Protein AF-A0A382X2V3-F1 (afdb_monomer_lite)

Foldseek 3Di:
DAAEEQAQDADAEEDDLCVVVDPDDLVDLRRYAQANYAYEDDHHPSCNVNDHHHNPVVPDPPPPPCLVAPCDWDWDDWPPFQDEQKIKIKIGFNAWWQKWKFKADPVRDTFDTQDGGIDGTHIDMTMDRQHGNVRHHDDWAKMKMWMDTPPDIDIDIGTYDD

Radius of gyration: 27.99 Å; chains: 1; bounding box: 68×28×63 Å

pLDDT: mean 90.77, std 10.55, range [48.94, 98.75]

Structure (mmCIF, N/CA/C/O backbone):
data_AF-A0A382X2V3-F1
#
_entry.id   AF-A0A382X2V3-F1
#
loop_
_atom_site.group_PDB
_atom_site.id
_atom_site.type_symbol
_atom_site.label_atom_id
_atom_site.label_alt_id
_atom_site.label_comp_id
_atom_site.label_asym_id
_atom_site.label_entity_id
_atom_site.label_seq_id
_atom_site.pdbx_PDB_ins_code
_atom_site.Cartn_x
_atom_site.Cartn_y
_atom_site.Cartn_z
_atom_site.occupancy
_atom_site.B_iso_or_equiv
_atom_site.auth_seq_id
_atom_site.auth_comp_id
_atom_site.auth_asym_id
_atom_site.auth_atom_id
_atom_site.pdbx_PDB_model_num
ATOM 1 N N . LEU A 1 1 ? 46.766 -5.417 -36.411 1.00 54.09 1 LEU A N 1
ATOM 2 C CA . LEU A 1 1 ? 46.314 -4.228 -35.660 1.00 54.09 1 LEU A CA 1
ATOM 3 C C . LEU A 1 1 ? 45.106 -3.688 -36.399 1.00 54.09 1 LEU A C 1
ATOM 5 O O . LEU A 1 1 ? 45.276 -3.134 -37.478 1.00 54.09 1 LEU A O 1
ATOM 9 N N . VAL A 1 2 ? 43.910 -3.988 -35.895 1.00 67.38 2 VAL A N 1
ATOM 10 C CA . VAL A 1 2 ? 42.651 -3.461 -36.432 1.00 67.38 2 VAL A CA 1
ATOM 11 C C . VAL A 1 2 ? 42.264 -2.314 -35.512 1.00 67.38 2 VAL A C 1
ATOM 13 O O . VAL A 1 2 ? 42.097 -2.530 -34.317 1.00 67.38 2 VAL A O 1
ATOM 16 N N . TRP A 1 3 ? 42.211 -1.108 -36.061 1.00 74.75 3 TRP A N 1
ATOM 17 C CA . TRP A 1 3 ? 41.761 0.092 -35.368 1.00 74.75 3 TRP A CA 1
ATOM 18 C C . TRP A 1 3 ? 40.522 0.604 -36.098 1.00 74.75 3 TRP A C 1
ATOM 20 O O . TRP A 1 3 ? 40.488 0.613 -37.331 1.00 74.75 3 TRP A O 1
ATOM 30 N N . LEU A 1 4 ? 39.496 0.985 -35.344 1.00 79.81 4 LEU A N 1
ATOM 31 C CA . LEU A 1 4 ? 38.233 1.490 -35.863 1.00 79.81 4 LEU A CA 1
ATOM 32 C C . LEU A 1 4 ? 38.040 2.919 -35.3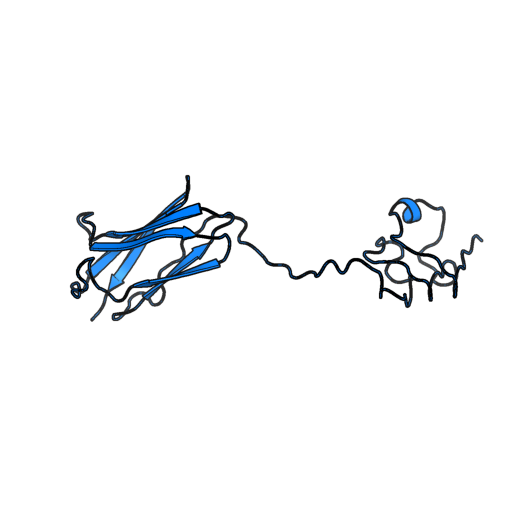59 1.00 79.81 4 LEU A C 1
ATOM 34 O O . LEU A 1 4 ? 37.904 3.140 -34.159 1.00 79.81 4 LEU A O 1
ATOM 38 N N . ASN A 1 5 ? 38.053 3.892 -36.266 1.00 85.94 5 ASN A N 1
ATOM 39 C CA . ASN A 1 5 ? 37.887 5.298 -35.919 1.00 85.94 5 ASN A CA 1
ATOM 40 C C . ASN A 1 5 ? 36.807 5.926 -36.806 1.00 85.94 5 ASN A C 1
ATOM 42 O O . ASN A 1 5 ? 36.987 6.038 -38.018 1.00 85.94 5 ASN A O 1
ATOM 46 N N . PHE A 1 6 ? 35.699 6.320 -36.183 1.00 88.00 6 PHE A N 1
ATOM 47 C CA . PHE A 1 6 ? 34.561 6.988 -36.812 1.00 88.00 6 PHE A CA 1
ATOM 48 C C . PHE A 1 6 ? 34.197 8.293 -36.099 1.00 88.00 6 PHE A C 1
ATOM 50 O O . PHE A 1 6 ? 33.026 8.660 -36.025 1.00 88.00 6 PHE A O 1
ATOM 57 N N . VAL A 1 7 ? 35.185 9.026 -35.591 1.00 90.88 7 VAL A N 1
ATOM 58 C CA . VAL A 1 7 ? 34.942 10.286 -34.873 1.00 90.88 7 VAL A CA 1
ATOM 59 C C . VAL A 1 7 ? 34.416 11.385 -35.806 1.00 90.88 7 VAL A C 1
ATOM 61 O O . VAL A 1 7 ? 34.823 11.443 -36.967 1.00 90.88 7 VAL A O 1
ATOM 64 N N . HIS A 1 8 ? 33.533 12.259 -35.307 1.00 90.50 8 HIS A N 1
ATOM 65 C CA . HIS A 1 8 ? 32.940 13.392 -36.045 1.00 90.50 8 HIS A CA 1
ATOM 66 C C . HIS A 1 8 ? 32.154 12.984 -37.302 1.00 90.50 8 HIS A C 1
ATOM 68 O O . HIS A 1 8 ? 32.296 13.585 -38.373 1.00 90.50 8 HIS A O 1
ATOM 74 N N . ASN A 1 9 ? 31.335 11.943 -37.193 1.00 91.31 9 ASN A N 1
ATOM 75 C CA . ASN A 1 9 ? 30.480 11.500 -38.289 1.00 91.31 9 ASN A CA 1
ATOM 76 C C . ASN A 1 9 ? 28.998 11.765 -37.978 1.00 91.31 9 ASN A C 1
ATOM 78 O O . ASN A 1 9 ? 28.632 12.412 -37.000 1.00 91.31 9 ASN A O 1
ATOM 82 N N . GLN A 1 10 ? 28.131 11.308 -38.880 1.00 90.44 10 GLN A N 1
ATOM 83 C CA . GLN A 1 10 ? 26.674 11.414 -38.767 1.00 90.44 10 GLN A CA 1
ATOM 84 C C . GLN A 1 10 ? 26.046 10.036 -38.508 1.00 90.44 10 GLN A C 1
ATOM 86 O O . GLN A 1 10 ? 24.972 9.732 -39.025 1.00 90.44 10 GLN A O 1
ATOM 91 N N . LEU A 1 11 ? 26.745 9.155 -37.781 1.00 92.69 11 LEU A N 1
ATOM 92 C CA . LEU A 1 11 ? 26.183 7.857 -37.408 1.00 92.69 11 LEU A CA 1
ATOM 93 C C . LEU A 1 11 ? 25.030 8.080 -36.429 1.00 92.69 11 LEU A C 1
ATOM 95 O O . LEU A 1 11 ? 25.168 8.847 -35.480 1.00 92.69 11 LEU A O 1
ATOM 99 N N . THR A 1 12 ? 23.902 7.417 -36.672 1.00 91.88 12 THR A N 1
ATOM 100 C CA . THR A 1 12 ? 22.666 7.592 -35.897 1.00 91.88 12 THR A CA 1
ATOM 101 C C . THR A 1 12 ? 22.103 6.248 -35.447 1.00 91.88 12 THR A C 1
ATOM 103 O O . THR A 1 12 ? 22.409 5.213 -36.046 1.00 91.88 12 THR A O 1
ATOM 106 N N . GLY A 1 13 ? 21.248 6.270 -34.424 1.00 89.00 13 GLY A N 1
ATOM 107 C CA . GLY A 1 13 ? 20.540 5.085 -33.935 1.00 89.00 13 GLY A CA 1
ATOM 108 C C . GLY A 1 13 ? 21.304 4.320 -32.855 1.00 89.00 13 GLY A C 1
ATOM 109 O O . GLY A 1 13 ? 22.224 4.845 -32.236 1.00 89.00 13 GLY A O 1
ATOM 110 N N . GLU A 1 14 ? 20.885 3.086 -32.591 1.00 91.50 14 GLU A N 1
ATOM 111 C CA . GLU A 1 14 ? 21.452 2.241 -31.534 1.00 91.50 14 GLU A CA 1
ATOM 112 C C . GLU A 1 14 ? 22.630 1.404 -32.048 1.00 91.50 14 GLU A C 1
ATOM 114 O O . GLU A 1 14 ? 22.648 0.962 -33.201 1.00 91.50 14 GLU A O 1
ATOM 119 N N . ILE A 1 15 ? 23.604 1.137 -31.174 1.00 90.94 15 ILE A N 1
ATOM 120 C CA . ILE A 1 15 ? 24.720 0.241 -31.492 1.00 90.94 15 ILE A CA 1
ATOM 121 C C . ILE A 1 15 ? 24.313 -1.200 -31.146 1.00 90.94 15 ILE A C 1
ATOM 123 O O . ILE A 1 15 ? 24.057 -1.494 -29.977 1.00 90.94 15 ILE A O 1
ATOM 127 N N . PRO A 1 16 ? 24.287 -2.135 -32.112 1.00 89.81 16 PRO A N 1
ATOM 128 C CA . PRO A 1 16 ? 23.892 -3.510 -31.838 1.00 89.81 16 PRO A CA 1
ATOM 129 C C . PRO A 1 16 ? 24.944 -4.239 -30.993 1.00 89.81 16 PRO A C 1
ATOM 131 O O . PRO A 1 16 ? 26.148 -4.108 -31.221 1.00 89.81 16 PRO A O 1
ATOM 134 N N . SER A 1 17 ? 24.497 -5.112 -30.086 1.00 87.62 17 SER A N 1
ATOM 135 C CA . SER A 1 17 ? 25.372 -5.928 -29.223 1.00 87.62 17 SER A CA 1
ATOM 136 C C . SER A 1 17 ? 26.324 -6.848 -29.994 1.00 87.62 17 SER A C 1
ATOM 138 O O . SER A 1 17 ? 27.379 -7.219 -29.484 1.00 87.62 17 SER A O 1
ATOM 140 N N . SER A 1 18 ? 26.007 -7.168 -31.254 1.00 88.81 18 SER A N 1
ATOM 141 C CA . SER A 1 18 ? 26.888 -7.924 -32.148 1.00 88.81 18 SER A CA 1
ATOM 142 C C . SER A 1 18 ? 28.235 -7.244 -32.401 1.00 88.81 18 SER A C 1
ATOM 144 O O . SER A 1 18 ? 29.161 -7.920 -32.843 1.00 88.81 18 SER A O 1
ATOM 146 N N . ILE A 1 19 ? 28.374 -5.944 -32.114 1.00 87.81 19 ILE A N 1
ATOM 147 C CA . ILE A 1 19 ? 29.661 -5.243 -32.185 1.00 87.81 19 ILE A CA 1
ATOM 148 C C . ILE A 1 19 ? 30.712 -5.889 -31.267 1.00 87.81 19 ILE A C 1
ATOM 150 O O . ILE A 1 19 ? 31.876 -5.987 -31.643 1.00 87.81 19 ILE A O 1
ATOM 154 N N . CYS A 1 20 ? 30.293 -6.443 -30.123 1.00 85.75 20 CYS A N 1
ATOM 155 C CA . CYS A 1 20 ? 31.187 -7.121 -29.185 1.00 85.75 20 CYS A CA 1
ATOM 156 C C . CYS A 1 20 ? 31.744 -8.450 -29.726 1.00 85.75 20 CYS A C 1
ATOM 158 O O . CYS A 1 20 ? 32.693 -8.983 -29.161 1.00 85.75 20 CYS A O 1
ATOM 160 N N . ASN A 1 21 ? 31.188 -8.981 -30.823 1.00 88.38 21 ASN A N 1
ATOM 161 C CA . ASN A 1 21 ? 31.672 -10.210 -31.460 1.00 88.38 21 ASN A CA 1
ATOM 162 C C . ASN A 1 21 ? 32.814 -9.960 -32.460 1.00 88.38 21 ASN A C 1
ATOM 164 O O . ASN A 1 21 ? 33.273 -10.905 -33.099 1.00 88.38 21 ASN A O 1
ATOM 168 N N . MET A 1 22 ? 33.238 -8.709 -32.662 1.00 83.81 22 MET A N 1
ATOM 169 C CA . MET A 1 22 ? 34.370 -8.410 -33.539 1.00 83.81 22 MET A CA 1
ATOM 170 C C . MET A 1 22 ? 35.693 -8.752 -32.844 1.00 83.81 22 MET A C 1
ATOM 172 O O . MET A 1 22 ? 35.867 -8.459 -31.661 1.00 83.81 22 MET A O 1
ATOM 176 N N . ASP A 1 23 ? 36.639 -9.319 -33.602 1.00 79.31 23 ASP A N 1
ATOM 177 C CA . ASP A 1 23 ? 37.999 -9.658 -33.153 1.00 79.31 23 ASP A CA 1
ATOM 178 C C . ASP A 1 23 ? 38.844 -8.388 -32.918 1.00 79.31 23 ASP A C 1
ATOM 180 O O . ASP A 1 23 ? 39.769 -8.062 -33.669 1.00 79.31 23 ASP A O 1
ATOM 184 N N . MET A 1 24 ? 38.501 -7.634 -31.875 1.00 76.06 24 MET A N 1
ATOM 185 C CA . MET A 1 24 ? 39.155 -6.394 -31.468 1.00 76.06 24 MET A CA 1
ATOM 186 C C . MET A 1 24 ? 39.644 -6.485 -30.023 1.00 76.06 24 MET A C 1
ATOM 188 O O . MET A 1 24 ? 39.037 -7.129 -29.169 1.00 76.06 24 MET A O 1
ATOM 192 N N . ASN A 1 25 ? 40.757 -5.808 -29.738 1.00 78.56 25 ASN A N 1
ATOM 193 C CA . ASN A 1 25 ? 41.219 -5.624 -28.369 1.00 78.56 25 ASN A CA 1
ATOM 194 C C . ASN A 1 25 ? 40.524 -4.401 -27.758 1.00 78.56 25 ASN A C 1
ATOM 196 O O . ASN A 1 25 ? 41.048 -3.290 -27.836 1.00 78.56 25 ASN A O 1
ATOM 200 N N . TRP A 1 26 ? 39.356 -4.632 -27.164 1.00 77.06 26 TRP A N 1
ATOM 201 C CA . TRP A 1 26 ? 38.542 -3.610 -26.500 1.00 77.06 26 TRP A CA 1
ATOM 202 C C . TRP A 1 26 ? 39.202 -3.010 -25.254 1.00 77.06 26 TRP A C 1
ATOM 204 O O . TRP A 1 26 ? 38.807 -1.945 -24.813 1.00 77.06 26 TRP A O 1
ATOM 214 N N . SER A 1 27 ? 40.241 -3.648 -24.708 1.00 71.25 27 SER A N 1
ATOM 215 C CA . SER A 1 27 ? 40.977 -3.139 -23.544 1.00 71.25 27 SER A CA 1
ATOM 216 C C . SER A 1 27 ? 41.994 -2.040 -23.877 1.00 71.25 27 SER A C 1
ATOM 218 O O . SER A 1 27 ? 42.624 -1.502 -22.969 1.00 71.25 27 SER A O 1
ATOM 220 N N . ASP A 1 28 ? 42.208 -1.731 -25.159 1.00 79.06 28 ASP A N 1
ATOM 221 C CA . ASP A 1 28 ? 43.084 -0.643 -25.595 1.00 79.06 28 ASP A CA 1
ATOM 222 C C . ASP A 1 28 ? 42.242 0.489 -26.209 1.00 79.06 28 ASP A C 1
ATOM 224 O O . ASP A 1 28 ? 41.704 0.322 -27.311 1.00 79.06 28 ASP A O 1
ATOM 228 N N . PRO A 1 29 ? 42.158 1.655 -25.540 1.00 69.94 29 PRO A N 1
ATOM 229 C CA . PRO A 1 29 ? 41.305 2.764 -25.963 1.00 69.94 29 PRO A CA 1
ATOM 230 C C . PRO A 1 29 ? 41.733 3.383 -27.303 1.00 69.94 29 PRO A C 1
ATOM 232 O O . PRO A 1 29 ? 40.979 4.150 -27.890 1.00 69.94 29 PRO A O 1
ATOM 235 N N . ASN A 1 30 ? 42.923 3.060 -27.825 1.00 79.62 30 ASN A N 1
ATOM 236 C CA . ASN A 1 30 ? 43.367 3.556 -29.131 1.00 79.62 30 ASN A CA 1
ATOM 237 C C . ASN A 1 30 ? 42.812 2.743 -30.311 1.00 79.62 30 ASN A C 1
ATOM 239 O O . ASN A 1 30 ? 42.926 3.179 -31.457 1.00 79.62 30 ASN A O 1
ATOM 243 N N . ASN A 1 31 ? 42.238 1.561 -30.062 1.00 82.69 31 ASN A N 1
ATOM 244 C CA . ASN A 1 31 ? 41.758 0.679 -31.129 1.00 82.69 31 ASN A CA 1
ATOM 245 C C . ASN A 1 31 ? 40.310 0.952 -31.540 1.00 82.69 31 ASN A C 1
ATOM 247 O O . ASN A 1 31 ? 39.886 0.457 -32.585 1.00 82.69 31 ASN A O 1
ATOM 251 N N . PHE A 1 32 ? 39.557 1.728 -30.760 1.00 84.81 32 PHE A N 1
ATOM 252 C CA . PHE A 1 32 ? 38.162 2.032 -31.044 1.00 84.81 32 PHE A CA 1
ATOM 253 C C . PHE A 1 32 ? 37.817 3.453 -30.614 1.00 84.81 32 PHE A C 1
ATOM 255 O O . PHE A 1 32 ? 37.980 3.806 -29.451 1.00 84.81 32 PHE A O 1
ATOM 262 N N . ASN A 1 33 ? 37.320 4.258 -31.548 1.00 87.38 33 ASN A N 1
ATOM 263 C CA . ASN A 1 33 ? 36.765 5.562 -31.231 1.00 87.38 33 ASN A CA 1
ATOM 264 C C . ASN A 1 33 ? 35.594 5.891 -32.162 1.00 87.38 33 ASN A C 1
ATOM 266 O O . ASN A 1 33 ? 35.739 5.897 -33.386 1.00 87.38 33 ASN A O 1
ATOM 270 N N . ILE A 1 34 ? 34.436 6.164 -31.572 1.00 91.25 34 ILE A N 1
ATOM 271 C CA . ILE A 1 34 ? 33.192 6.511 -32.269 1.00 91.25 34 ILE A CA 1
ATOM 272 C C . ILE A 1 34 ? 32.565 7.794 -31.709 1.00 91.25 34 ILE A C 1
ATOM 274 O O . ILE A 1 34 ? 31.384 8.055 -31.953 1.00 91.25 34 ILE A O 1
ATOM 278 N N . SER A 1 35 ? 33.333 8.585 -30.954 1.00 92.25 35 SER A N 1
ATOM 279 C CA . SER A 1 35 ? 32.848 9.815 -30.330 1.00 92.25 35 SER A CA 1
ATOM 280 C C . SER A 1 35 ? 32.349 10.825 -31.363 1.00 92.25 35 SER A C 1
ATOM 282 O O . SER A 1 35 ? 32.701 10.779 -32.541 1.00 92.25 35 SER A O 1
ATOM 284 N N . GLU A 1 36 ? 31.528 11.765 -30.920 1.00 93.38 36 GLU A N 1
ATOM 285 C CA . GLU A 1 36 ? 31.009 12.868 -31.727 1.00 93.38 36 GLU A CA 1
ATOM 286 C C . GLU A 1 36 ? 30.163 12.405 -32.923 1.00 93.38 36 GLU A C 1
ATOM 288 O O . GLU A 1 36 ? 30.332 12.860 -34.055 1.00 93.38 36 GLU A O 1
ATOM 293 N N . ASN A 1 37 ? 29.248 11.476 -32.650 1.00 93.94 37 ASN A N 1
ATOM 294 C CA . ASN A 1 37 ? 28.176 11.046 -33.546 1.00 93.94 37 ASN A CA 1
ATOM 295 C C . ASN A 1 37 ? 26.804 11.313 -32.891 1.00 93.94 37 ASN A C 1
ATOM 297 O O . ASN A 1 37 ? 26.706 12.088 -31.942 1.00 93.94 37 ASN A O 1
ATOM 301 N N . GLN A 1 38 ? 25.733 10.708 -33.411 1.00 94.00 38 GLN A N 1
ATOM 302 C CA . GLN A 1 38 ? 24.352 10.802 -32.913 1.00 94.00 38 GLN A CA 1
ATOM 303 C C . GLN A 1 38 ? 23.830 9.417 -32.489 1.00 94.00 38 GLN A C 1
ATOM 305 O O . GLN A 1 38 ? 22.694 9.031 -32.788 1.00 94.00 38 GLN A O 1
ATOM 310 N N . LEU A 1 39 ? 24.702 8.620 -31.867 1.00 92.88 39 LEU A N 1
ATOM 311 C CA . LEU A 1 39 ? 24.381 7.265 -31.429 1.00 92.88 39 LEU A CA 1
ATOM 312 C C . LEU A 1 39 ? 23.646 7.304 -30.088 1.00 92.88 39 LEU A C 1
ATOM 314 O O . LEU A 1 39 ? 23.975 8.094 -29.207 1.00 92.88 39 LEU A O 1
ATOM 318 N N . CYS A 1 40 ? 22.641 6.447 -29.944 1.00 91.69 40 CYS A N 1
ATOM 319 C CA . CYS A 1 40 ? 21.743 6.441 -28.800 1.00 91.69 40 CYS A CA 1
ATOM 320 C C . CYS A 1 40 ? 22.108 5.357 -27.779 1.00 91.69 40 CYS A C 1
ATOM 322 O O . CYS A 1 40 ? 22.403 4.229 -28.184 1.00 91.69 40 CYS A O 1
ATOM 324 N N . PRO A 1 41 ? 22.052 5.666 -26.468 1.00 87.94 41 PRO A N 1
ATOM 325 C CA . PRO A 1 41 ? 22.162 4.662 -25.416 1.00 87.94 41 PRO A CA 1
ATOM 326 C C . PRO A 1 41 ? 20.903 3.767 -25.356 1.00 87.94 41 PRO A C 1
ATOM 328 O O . PRO A 1 41 ? 19.839 4.191 -25.818 1.00 87.94 41 PRO A O 1
ATOM 331 N N . PRO A 1 42 ? 20.981 2.573 -24.729 1.00 89.69 42 PRO A N 1
ATOM 332 C CA . PRO A 1 42 ? 22.147 2.01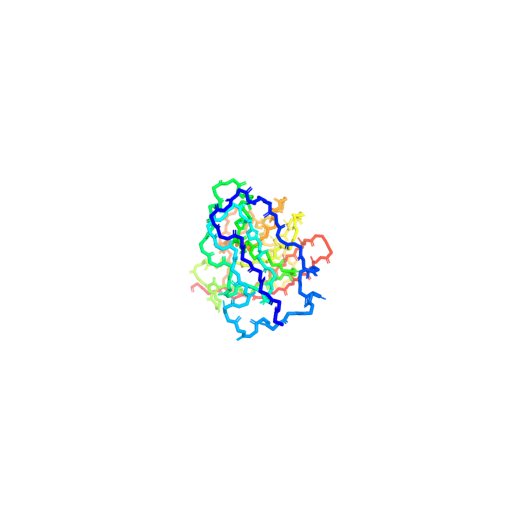9 -24.033 1.00 89.69 42 PRO A CA 1
ATOM 333 C C . PRO A 1 42 ? 23.218 1.487 -24.995 1.00 89.69 42 PRO A C 1
ATOM 335 O O . PRO A 1 42 ? 22.908 0.882 -26.020 1.00 89.69 42 PRO A O 1
ATOM 338 N N . TYR A 1 43 ? 24.491 1.694 -24.650 1.00 89.88 43 TYR A N 1
ATOM 339 C CA . TYR A 1 43 ? 25.611 1.142 -25.414 1.00 89.88 43 TYR A CA 1
ATOM 340 C C . TYR A 1 43 ? 25.958 -0.271 -24.917 1.00 89.88 43 TYR A C 1
ATOM 342 O O . TYR A 1 43 ? 25.800 -0.553 -23.730 1.00 89.88 43 TYR A O 1
ATOM 350 N N . PRO A 1 44 ? 26.444 -1.173 -25.786 1.00 89.81 44 PRO A N 1
ATOM 351 C CA . PRO A 1 44 ? 26.945 -2.475 -25.355 1.00 89.81 44 PRO A CA 1
ATOM 352 C C . PRO A 1 44 ? 28.092 -2.346 -24.338 1.00 89.81 44 PRO A C 1
ATOM 354 O O . PRO A 1 44 ? 29.020 -1.571 -24.563 1.00 89.81 44 PRO A O 1
ATOM 357 N N . GLU A 1 45 ? 28.077 -3.167 -23.281 1.00 89.12 45 GLU A N 1
ATOM 358 C CA . GLU A 1 45 ? 29.052 -3.121 -22.169 1.00 89.12 45 GLU A CA 1
ATOM 359 C C . GLU A 1 45 ? 30.518 -3.126 -22.638 1.00 89.12 45 GLU A C 1
ATOM 361 O O . GLU A 1 45 ? 31.368 -2.465 -22.054 1.00 89.12 45 GLU A O 1
ATOM 366 N N . CYS A 1 46 ? 30.826 -3.837 -23.730 1.00 86.25 46 CYS A N 1
ATOM 367 C CA . CYS A 1 46 ? 32.190 -3.947 -24.253 1.00 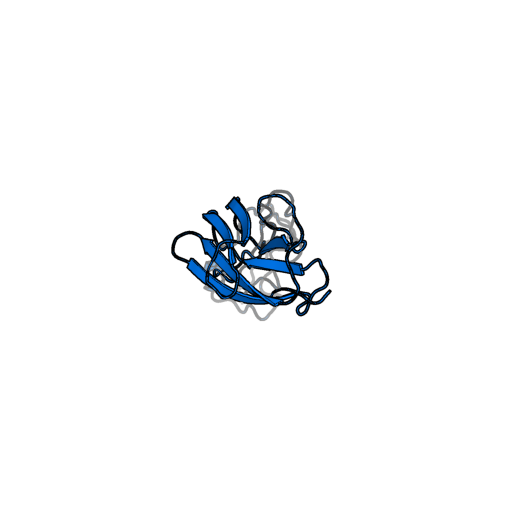86.25 46 CYS A CA 1
ATOM 368 C C . CYS A 1 46 ? 32.775 -2.622 -24.776 1.00 86.25 46 CYS 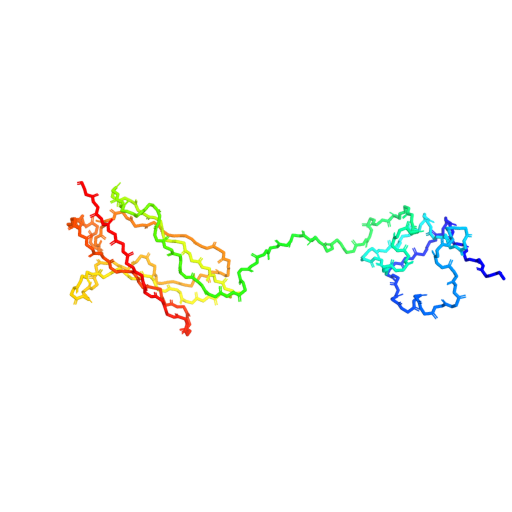A C 1
ATOM 370 O O . CYS A 1 46 ? 33.991 -2.520 -24.932 1.00 86.25 46 CYS A O 1
ATOM 372 N N . ILE A 1 47 ? 31.927 -1.633 -25.080 1.00 87.69 47 ILE A N 1
ATOM 373 C CA . ILE A 1 47 ? 32.339 -0.330 -25.614 1.00 87.69 47 ILE A CA 1
ATOM 374 C C . ILE A 1 47 ? 31.808 0.854 -24.814 1.00 87.69 47 ILE A C 1
ATOM 376 O O . ILE A 1 47 ? 32.180 1.978 -25.133 1.00 87.69 47 ILE A O 1
ATOM 380 N N . GLU A 1 48 ? 30.946 0.632 -23.819 1.00 87.38 48 GLU A N 1
ATOM 381 C CA . GLU A 1 48 ? 30.267 1.687 -23.059 1.00 87.38 48 GLU A CA 1
ATOM 382 C C . GLU A 1 48 ? 31.252 2.736 -22.517 1.00 87.38 48 GLU A C 1
ATOM 384 O O . GLU A 1 48 ? 31.021 3.935 -22.663 1.00 87.38 48 GLU A O 1
ATOM 389 N N . GLU A 1 49 ? 32.404 2.292 -22.007 1.00 84.50 49 GLU A N 1
ATOM 390 C CA . GLU A 1 49 ? 33.466 3.164 -21.486 1.00 84.50 49 GLU A CA 1
ATOM 391 C C . GLU A 1 49 ? 34.232 3.950 -22.574 1.00 84.50 49 GLU A C 1
ATOM 393 O O . GLU A 1 49 ? 34.944 4.904 -22.261 1.00 84.50 49 GLU A O 1
ATOM 398 N N . TYR A 1 50 ? 34.091 3.576 -23.850 1.00 84.50 50 TYR A N 1
ATOM 399 C CA . TYR A 1 50 ? 34.876 4.094 -24.981 1.00 84.50 50 TYR A CA 1
ATOM 400 C C . TYR A 1 50 ? 34.038 4.787 -26.066 1.00 84.50 50 TYR A C 1
ATOM 402 O O . TYR A 1 50 ? 34.592 5.245 -27.066 1.00 84.50 50 TYR A O 1
ATOM 410 N N . VAL A 1 51 ? 32.712 4.882 -25.906 1.00 87.94 51 VAL A N 1
AT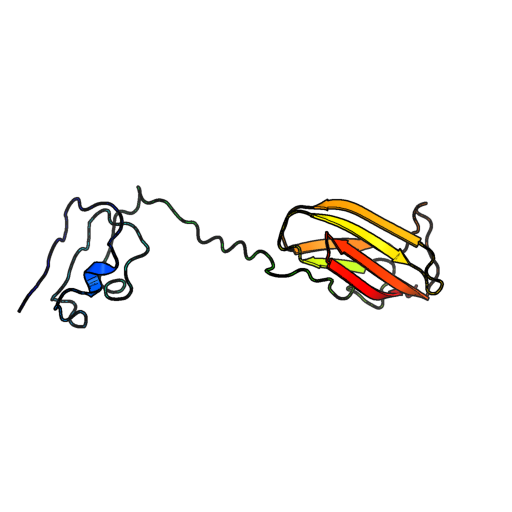OM 411 C CA . VAL A 1 51 ? 31.833 5.537 -26.896 1.00 87.94 51 VAL A CA 1
ATOM 412 C C . VAL A 1 51 ? 32.119 7.040 -27.016 1.00 87.94 51 VAL A C 1
ATOM 414 O O . VAL A 1 51 ? 31.973 7.609 -28.100 1.00 87.94 51 VAL A O 1
ATOM 417 N N . GLY A 1 52 ? 32.554 7.675 -25.924 1.00 88.12 52 GLY A N 1
ATOM 418 C CA . GLY A 1 52 ? 32.764 9.121 -25.848 1.00 88.12 52 GLY A CA 1
ATOM 419 C C . GLY A 1 52 ? 31.463 9.924 -25.973 1.00 88.12 52 GLY A C 1
ATOM 420 O O . GLY A 1 52 ? 30.365 9.372 -25.895 1.00 88.12 52 GLY A O 1
ATOM 421 N N . ASP A 1 53 ? 31.587 11.239 -26.161 1.00 91.12 53 ASP A N 1
ATOM 422 C CA . ASP A 1 53 ? 30.434 12.142 -26.254 1.00 91.12 53 ASP A CA 1
ATOM 423 C C . ASP A 1 53 ? 29.585 11.862 -27.503 1.00 91.12 53 ASP A C 1
ATOM 425 O O . ASP A 1 53 ? 30.120 11.624 -28.583 1.00 91.12 53 ASP A O 1
ATOM 429 N N . GLN A 1 54 ? 28.258 11.919 -27.369 1.00 93.25 54 GLN A N 1
ATOM 430 C CA . GLN A 1 54 ? 27.297 11.712 -28.459 1.00 93.25 54 GLN A CA 1
ATOM 431 C C . GLN A 1 54 ? 26.198 12.781 -28.414 1.00 93.25 54 GLN A C 1
ATOM 433 O O . GLN A 1 54 ? 25.727 13.155 -27.336 1.00 93.25 54 GLN A O 1
ATOM 438 N N . ASP A 1 55 ? 25.741 13.239 -29.579 1.00 91.94 55 ASP A N 1
ATOM 439 C CA . ASP A 1 55 ? 24.539 14.062 -29.706 1.00 91.94 55 ASP A CA 1
ATOM 440 C C . ASP A 1 55 ? 23.294 13.174 -29.610 1.00 91.94 55 ASP A C 1
ATOM 442 O O . ASP A 1 55 ? 22.815 12.592 -30.584 1.00 91.94 55 ASP A O 1
ATOM 446 N N . THR A 1 56 ? 22.758 13.077 -28.398 1.00 89.12 56 THR A N 1
ATOM 447 C CA . THR A 1 56 ? 21.594 12.241 -28.083 1.00 89.12 56 THR A CA 1
ATOM 448 C C . THR A 1 56 ? 20.263 12.993 -28.172 1.00 89.12 56 THR A C 1
ATOM 450 O O . THR A 1 56 ? 19.236 12.490 -27.715 1.00 89.12 56 THR A O 1
ATOM 453 N N . THR A 1 57 ? 20.235 14.183 -28.787 1.00 87.94 57 THR A N 1
ATOM 454 C CA . THR A 1 57 ? 19.039 15.049 -28.847 1.00 87.94 57 THR A CA 1
ATOM 455 C C . THR A 1 57 ? 17.828 14.351 -29.476 1.00 87.94 57 THR A C 1
ATOM 457 O O . THR A 1 57 ? 16.693 14.591 -29.067 1.00 87.94 57 THR A O 1
ATOM 460 N N . ASN A 1 58 ? 18.063 13.464 -30.447 1.00 84.44 58 ASN A N 1
ATOM 461 C CA . ASN A 1 58 ? 17.014 12.717 -31.152 1.00 84.44 58 ASN A CA 1
ATOM 462 C C . ASN A 1 58 ? 16.807 11.293 -30.618 1.00 84.44 58 ASN A C 1
ATOM 464 O O . ASN A 1 58 ? 16.051 10.520 -31.209 1.00 84.44 58 ASN A O 1
ATOM 468 N N . CYS A 1 59 ? 17.480 10.923 -29.530 1.00 85.50 59 CYS A N 1
ATOM 469 C CA . CYS A 1 59 ? 17.314 9.608 -28.939 1.00 85.50 59 CYS A CA 1
ATOM 470 C C . CYS A 1 59 ? 15.989 9.518 -28.195 1.00 85.50 59 CYS A C 1
ATOM 472 O O . CYS A 1 59 ? 15.541 10.469 -27.549 1.00 85.50 59 CYS A O 1
ATOM 474 N N . VAL A 1 60 ? 15.370 8.339 -28.254 1.00 79.12 60 VAL A N 1
ATOM 475 C CA . VAL A 1 60 ? 14.235 8.038 -27.389 1.00 79.12 60 VAL A CA 1
ATOM 476 C C . VAL A 1 60 ? 14.775 8.017 -25.967 1.00 79.12 60 VAL A C 1
ATOM 478 O O . VAL A 1 60 ? 15.482 7.095 -25.571 1.00 79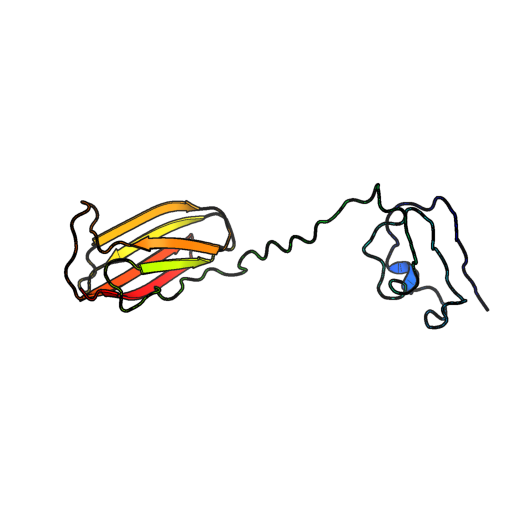.12 60 VAL A O 1
ATOM 481 N N . GLN A 1 61 ? 14.478 9.065 -25.203 1.00 66.38 61 GLN A N 1
ATOM 482 C CA . GLN A 1 61 ? 14.770 9.093 -23.781 1.00 66.38 61 GLN A CA 1
ATOM 483 C C . GLN A 1 61 ? 13.890 8.043 -23.107 1.00 66.38 61 GLN A C 1
ATOM 485 O O . GLN A 1 61 ? 12.754 8.319 -22.714 1.00 66.38 61 GLN A O 1
ATOM 490 N N . VAL A 1 62 ? 14.409 6.824 -22.966 1.00 57.34 62 VAL A N 1
ATOM 491 C CA . VAL A 1 62 ? 13.899 5.891 -21.968 1.00 57.34 62 VAL A CA 1
ATOM 492 C C . VAL A 1 62 ? 14.290 6.501 -20.633 1.00 57.34 62 VAL A C 1
ATOM 494 O O . VAL A 1 62 ? 15.390 6.307 -20.123 1.00 57.34 62 VAL A O 1
ATOM 497 N N . SER A 1 63 ? 13.404 7.346 -20.113 1.00 55.00 63 SER A N 1
ATOM 498 C CA . SER A 1 63 ? 13.508 7.820 -18.746 1.00 55.00 63 SER A CA 1
ATOM 499 C C . SER A 1 63 ? 13.509 6.575 -17.873 1.00 55.00 63 SER A C 1
ATOM 501 O O . SER A 1 63 ? 12.480 5.918 -17.742 1.00 55.00 63 SER A O 1
ATOM 503 N N . ILE A 1 64 ? 14.651 6.257 -17.265 1.00 54.97 64 ILE A N 1
ATOM 504 C CA . ILE A 1 64 ? 14.721 5.351 -16.119 1.00 54.97 64 ILE A CA 1
ATOM 505 C C . ILE A 1 64 ? 14.127 6.113 -14.922 1.00 54.97 64 ILE A C 1
ATOM 507 O O . ILE A 1 64 ? 14.776 6.377 -13.916 1.00 54.97 64 ILE A O 1
ATOM 511 N N . LEU A 1 65 ? 12.868 6.536 -15.046 1.00 48.94 65 LEU A N 1
ATOM 512 C CA . LEU A 1 65 ? 11.986 6.525 -13.902 1.00 48.94 65 LEU A CA 1
ATOM 513 C C . LEU A 1 65 ? 11.728 5.045 -13.702 1.00 48.94 65 LEU A C 1
ATOM 515 O O . LEU A 1 65 ? 10.834 4.463 -14.311 1.00 48.94 65 LEU A O 1
ATOM 519 N N . ASP A 1 66 ? 12.588 4.434 -12.901 1.00 50.97 66 ASP A N 1
ATOM 520 C CA . ASP A 1 66 ? 12.288 3.187 -12.228 1.00 50.97 66 ASP A CA 1
ATOM 521 C C . ASP A 1 66 ? 11.080 3.504 -11.324 1.00 50.97 66 ASP A C 1
ATOM 523 O O . ASP A 1 66 ? 11.201 3.743 -10.119 1.00 50.97 66 ASP A O 1
ATOM 527 N N . GLU A 1 67 ? 9.890 3.635 -11.926 1.00 55.66 67 GLU A N 1
ATOM 528 C CA . GLU A 1 67 ? 8.629 3.499 -11.222 1.00 55.66 67 GLU A CA 1
ATOM 529 C C . GLU A 1 67 ? 8.642 2.058 -10.741 1.00 55.66 67 GLU A C 1
ATOM 531 O O . GLU A 1 67 ? 8.196 1.129 -11.411 1.00 55.66 67 GLU A O 1
ATOM 536 N N . THR A 1 68 ? 9.292 1.864 -9.597 1.00 69.94 68 THR A N 1
ATOM 537 C CA . THR A 1 68 ? 9.405 0.583 -8.928 1.00 69.94 68 THR A CA 1
ATOM 538 C C . THR A 1 68 ? 8.015 0.256 -8.418 1.00 69.94 68 THR A C 1
ATOM 540 O O . THR A 1 68 ? 7.643 0.538 -7.283 1.00 69.94 68 THR A O 1
ATOM 543 N N . PHE A 1 69 ? 7.184 -0.289 -9.300 1.00 84.31 69 PHE A N 1
ATOM 544 C CA . PHE A 1 69 ? 5.922 -0.868 -8.900 1.00 84.31 69 PHE A CA 1
ATOM 545 C C . PHE A 1 69 ? 6.221 -2.056 -7.988 1.00 84.31 69 PHE A C 1
ATOM 547 O O . PHE A 1 69 ? 7.188 -2.798 -8.205 1.00 84.31 69 PHE A O 1
ATOM 554 N N . PRO A 1 70 ? 5.414 -2.262 -6.941 1.00 89.75 70 PRO A N 1
ATOM 555 C CA . PRO A 1 70 ? 5.581 -3.444 -6.125 1.00 89.75 70 PRO A CA 1
ATOM 556 C C . PRO A 1 70 ? 5.376 -4.684 -6.993 1.00 89.75 70 PRO A C 1
ATOM 558 O O . PRO A 1 70 ? 4.386 -4.798 -7.697 1.00 89.75 70 PRO A O 1
ATOM 561 N N . LEU A 1 71 ? 6.294 -5.644 -6.919 1.00 90.81 71 LEU A N 1
ATOM 562 C CA . LEU A 1 71 ? 6.201 -6.875 -7.716 1.00 90.81 71 LEU A CA 1
ATOM 563 C C . LEU A 1 71 ? 5.181 -7.877 -7.158 1.00 90.81 71 LEU A C 1
ATOM 565 O O . LEU A 1 71 ? 4.815 -8.835 -7.833 1.00 90.81 71 LEU A O 1
ATOM 569 N N . ILE A 1 72 ? 4.753 -7.694 -5.905 1.00 94.00 72 ILE A N 1
ATOM 570 C CA . ILE A 1 72 ? 3.827 -8.595 -5.218 1.00 94.00 72 ILE A CA 1
ATOM 571 C C . ILE A 1 72 ? 2.823 -7.814 -4.380 1.00 94.00 72 ILE A C 1
ATOM 573 O O . ILE A 1 72 ? 3.133 -6.750 -3.845 1.00 94.00 72 ILE A O 1
ATOM 577 N N . TYR A 1 73 ? 1.647 -8.407 -4.185 1.00 97.06 73 TYR A N 1
ATOM 578 C CA . TYR A 1 73 ? 0.680 -7.908 -3.218 1.00 97.06 73 TYR A CA 1
ATOM 579 C C . TYR A 1 73 ? 1.212 -8.011 -1.787 1.00 97.06 73 TYR A C 1
ATOM 581 O O . TYR A 1 73 ? 1.805 -9.024 -1.394 1.00 97.06 73 TYR A O 1
ATOM 589 N N . ARG A 1 74 ? 0.956 -6.984 -0.973 1.00 97.00 74 ARG A N 1
ATOM 590 C CA . ARG A 1 74 ? 1.341 -6.982 0.444 1.00 97.00 74 ARG A CA 1
ATOM 591 C C . ARG A 1 74 ? 0.452 -6.059 1.263 1.00 97.00 74 ARG A C 1
ATOM 593 O O . ARG A 1 74 ? 0.204 -4.931 0.868 1.00 97.00 74 ARG A O 1
ATOM 600 N N . LEU A 1 75 ? 0.039 -6.508 2.445 1.00 98.31 75 LEU A N 1
ATOM 601 C CA . LEU A 1 75 ? -0.535 -5.652 3.481 1.00 98.31 75 LEU A CA 1
ATOM 602 C C . LEU A 1 75 ? 0.508 -5.420 4.570 1.00 98.31 75 LEU A C 1
ATOM 604 O O . LEU A 1 75 ? 0.995 -6.368 5.197 1.00 98.31 75 LEU A O 1
ATOM 608 N N . HIS A 1 76 ? 0.843 -4.167 4.853 1.00 98.12 76 HIS A N 1
ATOM 609 C CA . HIS A 1 76 ? 1.795 -3.821 5.906 1.00 98.12 76 HIS A CA 1
ATOM 610 C C . HIS A 1 76 ? 1.128 -3.779 7.279 1.00 98.12 76 HIS A C 1
ATOM 612 O O . HIS A 1 76 ? -0.095 -3.827 7.429 1.00 98.12 76 HIS A O 1
ATOM 618 N N . SER A 1 77 ? 1.955 -3.797 8.320 1.00 97.62 77 SER A N 1
ATOM 619 C CA . SER A 1 77 ? 1.462 -3.583 9.679 1.00 97.62 77 SER A CA 1
ATOM 620 C C . SER A 1 77 ? 0.978 -2.141 9.814 1.00 97.62 77 SER A C 1
ATOM 622 O O . SER A 1 77 ? 1.635 -1.234 9.310 1.00 97.62 77 SER A O 1
ATOM 624 N N . ALA A 1 78 ? -0.159 -1.944 10.479 1.00 96.94 78 ALA A N 1
ATOM 625 C CA . ALA A 1 78 ? -0.684 -0.617 10.769 1.00 96.94 78 ALA A CA 1
ATOM 626 C C . ALA A 1 78 ? 0.369 0.210 11.527 1.00 96.94 78 ALA A C 1
ATOM 628 O O . ALA A 1 78 ? 1.020 -0.318 12.436 1.00 96.94 78 ALA A O 1
ATOM 629 N N . TYR A 1 79 ? 0.548 1.477 11.152 1.00 97.50 79 TYR A N 1
ATOM 630 C CA . TYR A 1 79 ? 1.464 2.386 11.837 1.00 97.50 79 TYR A CA 1
ATOM 631 C C . TYR A 1 79 ? 0.821 3.769 12.034 1.00 97.50 79 TYR A C 1
ATOM 633 O O . TYR A 1 79 ? 0.344 4.355 11.059 1.00 97.50 79 TYR A O 1
ATOM 641 N N . PRO A 1 80 ? 0.822 4.312 13.267 1.00 97.81 80 PRO A N 1
ATOM 642 C CA . PRO A 1 80 ? 1.290 3.680 14.510 1.00 97.81 80 PRO A CA 1
ATOM 643 C C . PRO A 1 80 ? 0.424 2.474 14.929 1.00 97.81 80 PRO A C 1
ATOM 645 O O . PRO A 1 80 ? -0.710 2.330 14.479 1.00 97.81 80 PRO A O 1
ATOM 648 N N . ASN A 1 81 ? 0.968 1.578 15.758 1.00 95.00 81 ASN A N 1
ATOM 649 C CA . ASN A 1 81 ? 0.236 0.481 16.403 1.00 95.00 81 ASN A CA 1
ATOM 650 C C . ASN A 1 81 ? 0.985 0.045 17.685 1.00 95.00 81 ASN A C 1
ATOM 652 O O . ASN A 1 81 ? 2.089 -0.490 17.563 1.00 95.00 81 ASN A O 1
ATOM 656 N N . PRO A 1 82 ? 0.427 0.240 18.897 1.00 97.25 82 PRO A N 1
ATOM 657 C CA . PRO A 1 82 ? -0.912 0.769 19.168 1.00 97.25 82 PRO A CA 1
ATOM 658 C C . PRO A 1 82 ? -1.106 2.228 18.719 1.00 97.25 82 PRO A C 1
ATOM 660 O O . PRO A 1 82 ? -0.131 2.964 18.588 1.00 97.25 82 PRO A O 1
ATOM 663 N N . PHE A 1 83 ? -2.347 2.641 18.458 1.00 97.88 83 PHE A N 1
ATOM 664 C CA . PHE A 1 83 ? -2.669 3.958 17.883 1.00 97.88 83 PHE A CA 1
ATOM 665 C C . PHE A 1 83 ? -3.757 4.709 18.658 1.00 97.88 83 PHE A C 1
ATOM 667 O O . PHE A 1 83 ? -4.548 4.069 19.346 1.00 97.88 83 PHE A O 1
ATOM 674 N N . ASN A 1 84 ? -3.803 6.046 18.522 1.00 94.44 84 ASN A N 1
ATOM 675 C CA . ASN A 1 84 ? -4.799 6.935 19.144 1.00 94.44 84 ASN A CA 1
ATOM 676 C C . ASN A 1 84 ? -5.056 8.213 18.309 1.00 94.44 84 ASN A C 1
ATOM 678 O O . ASN A 1 84 ? -4.138 9.016 18.149 1.00 94.44 84 ASN A O 1
ATOM 682 N N . PRO A 1 85 ? -6.279 8.474 17.812 1.00 94.31 85 PRO A N 1
ATOM 683 C CA . PRO A 1 85 ? -7.241 7.513 17.281 1.00 94.31 85 PRO A CA 1
ATOM 684 C C . PRO A 1 85 ? -6.958 7.175 15.804 1.00 94.31 85 PRO A C 1
ATOM 686 O O . PRO A 1 85 ? -7.764 6.497 15.175 1.00 94.31 85 PRO A O 1
ATOM 689 N N . VAL A 1 86 ? -5.849 7.661 15.229 1.00 97.75 86 VAL A N 1
ATOM 690 C CA . VAL A 1 86 ? -5.530 7.507 13.801 1.00 97.75 86 VAL A CA 1
ATOM 691 C C . VAL A 1 86 ? -4.386 6.519 13.589 1.00 97.75 86 VAL A C 1
ATOM 693 O O . VAL A 1 86 ? -3.357 6.598 14.257 1.00 97.75 86 VAL A O 1
ATOM 696 N N . THR A 1 87 ? -4.558 5.607 12.634 1.00 98.12 87 THR A N 1
ATOM 697 C CA . THR A 1 87 ? -3.494 4.741 12.108 1.00 98.12 87 THR A CA 1
ATOM 698 C C . THR A 1 87 ? -3.544 4.690 10.587 1.00 98.12 87 THR A C 1
ATOM 700 O O . THR A 1 87 ? -4.604 4.898 9.989 1.00 98.12 87 THR A O 1
ATOM 703 N N . THR A 1 88 ? -2.407 4.400 9.962 1.00 98.56 88 THR A N 1
ATOM 704 C CA . THR A 1 88 ? -2.284 4.251 8.513 1.00 98.56 88 THR A CA 1
ATOM 705 C C . THR A 1 88 ? -2.069 2.786 8.154 1.00 98.56 88 THR A C 1
ATOM 707 O O . THR A 1 88 ? -1.214 2.103 8.725 1.00 98.56 88 THR A O 1
ATOM 710 N N . LEU A 1 89 ? -2.839 2.309 7.179 1.00 98.50 89 LEU A N 1
ATOM 711 C CA . LEU A 1 89 ? -2.718 0.988 6.579 1.00 98.50 89 LEU A CA 1
ATOM 712 C C . LEU A 1 89 ? -2.053 1.137 5.210 1.00 98.50 89 LEU A C 1
ATOM 714 O O . LEU A 1 89 ? -2.670 1.650 4.277 1.00 98.50 89 LEU A O 1
ATOM 718 N N . ASN A 1 90 ? -0.804 0.686 5.095 1.00 98.38 90 ASN A N 1
ATOM 719 C CA . ASN A 1 90 ? -0.080 0.671 3.824 1.00 98.38 90 ASN A CA 1
ATOM 720 C C . ASN A 1 90 ? -0.269 -0.679 3.126 1.00 98.38 90 ASN A C 1
ATOM 722 O O . ASN A 1 90 ? -0.256 -1.727 3.785 1.00 98.38 90 ASN A O 1
ATOM 726 N N . TYR A 1 91 ? -0.412 -0.661 1.805 1.00 98.12 91 TYR A N 1
ATOM 727 C CA . TYR A 1 91 ? -0.545 -1.863 0.991 1.00 98.12 91 TYR A CA 1
ATOM 728 C C . TYR A 1 91 ? 0.047 -1.679 -0.407 1.00 98.12 91 TYR A C 1
ATOM 730 O O . TYR A 1 91 ? 0.079 -0.576 -0.947 1.00 98.12 91 TYR A O 1
ATOM 738 N N . ASP A 1 92 ? 0.509 -2.785 -0.974 1.00 97.50 92 ASP A N 1
ATOM 739 C CA . ASP A 1 92 ? 1.255 -2.835 -2.226 1.00 97.50 92 ASP A CA 1
ATOM 740 C C . ASP A 1 92 ? 0.393 -3.537 -3.287 1.00 97.50 92 ASP A C 1
ATOM 742 O O . ASP A 1 92 ? -0.123 -4.630 -3.024 1.00 97.50 92 ASP A O 1
ATOM 746 N N . LEU A 1 93 ? 0.233 -2.922 -4.464 1.00 97.06 93 LEU A N 1
ATOM 747 C CA . LEU A 1 93 ? -0.543 -3.455 -5.591 1.00 97.06 93 LEU A CA 1
ATOM 748 C C . LEU A 1 93 ? 0.322 -3.583 -6.860 1.00 97.06 93 LEU A C 1
ATOM 750 O O . LEU A 1 93 ? 0.706 -2.551 -7.412 1.00 97.06 93 LEU A O 1
ATOM 754 N N . PRO A 1 94 ? 0.627 -4.797 -7.351 1.00 95.38 94 PRO A N 1
ATOM 755 C CA . PRO A 1 94 ? 1.402 -4.987 -8.581 1.00 95.38 94 PRO A CA 1
ATOM 756 C C . PRO A 1 94 ? 0.643 -4.614 -9.857 1.00 95.38 94 PRO A C 1
ATOM 758 O O . PRO A 1 94 ? 1.255 -4.269 -10.862 1.00 95.38 94 PRO A O 1
ATOM 761 N N . GLU A 1 95 ? -0.686 -4.658 -9.820 1.00 95.06 95 GLU A N 1
ATOM 762 C CA . GLU A 1 95 ? -1.561 -4.346 -10.946 1.00 95.06 95 GLU A CA 1
ATOM 763 C C . GLU A 1 95 ? -2.827 -3.629 -10.462 1.00 95.06 95 GLU A C 1
ATOM 765 O O . GLU A 1 95 ? -3.102 -3.568 -9.259 1.00 95.06 95 GLU A O 1
ATOM 770 N N . ASN A 1 96 ? -3.578 -3.048 -11.400 1.00 96.31 96 ASN A N 1
ATOM 771 C CA . ASN A 1 96 ? -4.845 -2.389 -11.093 1.00 96.31 96 ASN A CA 1
ATOM 772 C C . ASN A 1 96 ? -5.866 -3.433 -10.633 1.00 96.31 96 ASN A C 1
ATOM 774 O O . ASN A 1 96 ? -6.096 -4.408 -11.345 1.00 96.31 96 ASN A O 1
ATOM 778 N N . GLU A 1 97 ? -6.499 -3.213 -9.484 1.00 97.44 97 GLU A N 1
ATOM 779 C CA . GLU A 1 97 ? -7.437 -4.179 -8.915 1.00 97.44 97 GLU A CA 1
ATOM 780 C C . GLU A 1 97 ? -8.591 -3.530 -8.153 1.00 97.44 97 GLU A C 1
ATOM 782 O O . GLU A 1 97 ? -8.480 -2.416 -7.633 1.00 97.44 97 GLU A O 1
ATOM 787 N N . LEU A 1 98 ? -9.695 -4.275 -8.026 1.00 97.88 98 LEU A N 1
ATOM 788 C CA . LEU A 1 98 ? -10.766 -3.925 -7.094 1.00 97.88 98 LEU A CA 1
ATOM 789 C C . LEU A 1 98 ? -10.290 -4.223 -5.670 1.00 97.88 98 LEU A C 1
ATOM 791 O O . LEU A 1 98 ? -10.146 -5.388 -5.294 1.00 97.88 98 LEU A O 1
ATOM 795 N N . VAL A 1 99 ? -10.064 -3.177 -4.876 1.00 98.38 99 VAL A N 1
ATOM 796 C CA . VAL A 1 99 ? -9.554 -3.302 -3.509 1.00 98.38 99 VAL A CA 1
ATOM 797 C C . VAL A 1 99 ? -10.671 -3.084 -2.502 1.00 98.38 99 VAL A C 1
ATOM 799 O O . VAL A 1 99 ? -11.319 -2.038 -2.485 1.00 98.38 99 VAL A O 1
ATOM 802 N N . ASN A 1 100 ? -10.826 -4.048 -1.598 1.00 98.62 100 ASN A N 1
ATOM 803 C CA . ASN A 1 100 ? -11.677 -3.939 -0.421 1.00 98.62 100 ASN A CA 1
ATOM 804 C C . ASN A 1 100 ? -10.825 -4.010 0.854 1.00 98.62 100 ASN A C 1
ATOM 806 O O . ASN A 1 100 ? -10.173 -5.024 1.104 1.00 98.62 100 ASN A O 1
ATOM 810 N N . ILE A 1 101 ? -10.844 -2.956 1.678 1.00 98.56 101 ILE A N 1
ATOM 811 C CA . ILE A 1 101 ? -10.235 -2.968 3.018 1.00 98.56 101 ILE A CA 1
ATOM 812 C C . ILE A 1 101 ? -11.327 -2.810 4.063 1.00 98.56 101 ILE A C 1
ATOM 814 O O . ILE A 1 101 ? -11.936 -1.748 4.203 1.00 98.56 101 ILE A O 1
ATOM 818 N N . THR A 1 102 ? -11.534 -3.869 4.840 1.00 98.75 102 THR A N 1
ATOM 819 C CA . THR A 1 102 ? -12.566 -3.927 5.876 1.00 98.75 102 THR A CA 1
ATOM 820 C C . THR A 1 102 ? -11.949 -4.164 7.250 1.00 98.75 102 THR A C 1
ATOM 822 O O . THR A 1 102 ? -11.054 -4.995 7.421 1.00 98.75 102 THR A O 1
ATOM 825 N N . ILE A 1 103 ? -12.456 -3.436 8.240 1.00 98.62 103 ILE A N 1
ATOM 826 C CA . ILE A 1 103 ? -12.106 -3.541 9.652 1.00 98.62 103 ILE A CA 1
ATOM 827 C C . ILE A 1 103 ? -13.171 -4.355 10.371 1.00 98.62 103 ILE A C 1
ATOM 829 O O . ILE A 1 103 ? -14.368 -4.131 10.192 1.00 98.62 103 ILE A O 1
ATOM 833 N N . TYR A 1 104 ? -12.717 -5.255 11.232 1.00 98.50 104 TYR A N 1
ATOM 834 C CA . TYR A 1 104 ? -13.531 -6.153 12.025 1.00 98.50 104 TYR A CA 1
ATOM 835 C C . TYR A 1 104 ? -13.183 -6.029 13.505 1.00 98.50 104 TYR A C 1
ATOM 837 O O . TYR A 1 104 ? -12.037 -5.755 13.874 1.00 98.50 104 TYR A O 1
ATOM 845 N N . ASP A 1 105 ? -14.165 -6.279 14.361 1.00 97.31 105 ASP A N 1
ATOM 846 C CA . ASP A 1 105 ? -13.910 -6.532 15.775 1.00 97.31 105 ASP A CA 1
ATOM 847 C C . ASP A 1 105 ? -13.498 -7.995 16.027 1.00 97.31 105 ASP A C 1
ATOM 849 O O . ASP A 1 105 ? -13.437 -8.824 15.116 1.00 97.31 105 ASP A O 1
ATOM 853 N N . MET A 1 106 ? -13.224 -8.332 17.289 1.00 94.56 106 MET A N 1
ATOM 854 C CA . MET A 1 106 ? -12.814 -9.686 17.684 1.00 94.56 106 MET A CA 1
ATOM 855 C C . MET A 1 106 ? -13.905 -10.753 17.541 1.00 94.56 106 MET A C 1
ATOM 857 O O . MET A 1 106 ? -13.596 -11.940 17.602 1.00 94.56 106 MET A O 1
ATOM 861 N N . MET A 1 107 ? -15.163 -10.353 17.341 1.00 95.38 107 MET A N 1
ATOM 862 C CA . MET A 1 107 ? -16.268 -11.262 17.029 1.00 95.38 107 MET A CA 1
ATOM 863 C C . MET A 1 107 ? -16.429 -11.464 15.514 1.00 95.38 107 MET A C 1
ATOM 865 O O . MET A 1 107 ? -17.334 -12.179 15.090 1.00 95.38 107 MET A O 1
ATOM 869 N N . GLY A 1 108 ? -15.575 -10.839 14.693 1.00 93.81 108 GLY A N 1
ATOM 870 C CA . GLY A 1 108 ? -15.651 -10.892 13.235 1.00 93.81 108 GLY A CA 1
ATOM 871 C C . GLY A 1 108 ? -16.751 -10.009 12.648 1.00 93.81 108 GLY A C 1
ATOM 872 O O . GLY A 1 108 ? -17.091 -10.163 11.476 1.00 93.81 108 GLY A O 1
ATOM 873 N N . ARG A 1 109 ? -17.328 -9.085 13.427 1.00 96.75 109 ARG A N 1
ATOM 874 C CA . ARG A 1 109 ? -18.345 -8.153 12.924 1.00 96.75 109 ARG A CA 1
ATOM 875 C C . ARG A 1 109 ? -17.664 -7.011 12.186 1.00 96.75 109 ARG A C 1
ATOM 877 O O . ARG A 1 109 ? -16.665 -6.478 12.666 1.00 96.75 109 ARG A O 1
ATOM 884 N N . VAL A 1 110 ? -18.226 -6.620 11.045 1.00 98.06 110 VAL A N 1
ATOM 885 C CA . VAL A 1 110 ? -17.742 -5.473 10.270 1.00 98.06 110 VAL A CA 1
ATOM 886 C C . VAL A 1 110 ? -17.949 -4.194 11.076 1.00 98.06 110 VAL A C 1
ATOM 888 O O . VAL A 1 110 ? -19.064 -3.866 11.476 1.00 98.06 110 VAL A O 1
ATOM 891 N N . VAL A 1 111 ? -16.856 -3.473 11.293 1.00 98.25 111 VAL A N 1
ATOM 892 C CA . VAL A 1 111 ? -16.826 -2.176 11.969 1.00 98.25 111 VAL A CA 1
ATOM 893 C C . VAL A 1 111 ? -16.856 -1.054 10.939 1.00 98.25 111 VAL A C 1
ATOM 895 O O . VAL A 1 111 ? -17.676 -0.142 11.044 1.00 98.25 111 VAL A O 1
ATOM 898 N N . ASN A 1 112 ? -15.960 -1.118 9.953 1.00 98.31 112 ASN A N 1
ATOM 899 C CA . ASN A 1 112 ? -15.836 -0.103 8.914 1.00 98.31 112 ASN A CA 1
ATOM 900 C C . ASN A 1 112 ? -15.310 -0.718 7.611 1.00 98.31 112 ASN A C 1
ATOM 902 O O . ASN A 1 112 ? -14.439 -1.586 7.658 1.00 98.31 112 ASN A O 1
ATOM 906 N N . THR A 1 113 ? -15.797 -0.251 6.469 1.00 98.06 113 THR A N 1
ATOM 907 C CA . THR A 1 113 ? -15.227 -0.537 5.150 1.00 98.06 113 THR A CA 1
ATOM 908 C C . THR A 1 113 ? -14.538 0.730 4.655 1.00 98.06 113 THR A C 1
ATOM 910 O O . THR A 1 113 ? -15.197 1.678 4.241 1.00 98.06 113 THR A O 1
ATOM 913 N N . LEU A 1 114 ? -13.205 0.757 4.734 1.00 97.69 114 LEU A N 1
ATOM 914 C CA . LEU A 1 114 ? -12.411 1.953 4.431 1.00 97.69 114 LEU A CA 1
ATOM 915 C C . LEU A 1 114 ? -12.368 2.254 2.935 1.00 97.69 114 LEU A C 1
ATOM 917 O O . LEU A 1 114 ? -12.337 3.413 2.533 1.00 97.69 114 LEU A O 1
ATOM 921 N N . ILE A 1 115 ? -12.323 1.202 2.122 1.00 97.31 115 ILE A N 1
ATOM 922 C CA . ILE A 1 115 ? -12.323 1.294 0.667 1.00 97.31 115 ILE A CA 1
ATOM 923 C C . ILE A 1 115 ? -12.991 0.054 0.089 1.00 97.31 115 ILE A C 1
ATOM 925 O O . ILE A 1 115 ? -12.866 -1.034 0.653 1.00 97.31 115 ILE A O 1
ATOM 929 N N . ASN A 1 116 ? -13.706 0.247 -1.012 1.00 97.56 116 ASN A N 1
ATOM 930 C CA . ASN A 1 116 ? -14.288 -0.797 -1.845 1.00 97.56 116 ASN A CA 1
ATOM 931 C C . ASN A 1 116 ? -14.391 -0.245 -3.273 1.00 97.56 116 ASN A C 1
ATOM 933 O O . ASN A 1 116 ? -15.476 0.120 -3.725 1.00 97.56 116 ASN A O 1
ATOM 937 N N . ASP A 1 117 ? -13.239 -0.056 -3.914 1.00 97.75 117 ASP A N 1
ATOM 938 C CA . ASP A 1 117 ? -13.140 0.631 -5.204 1.00 97.75 117 ASP A CA 1
ATOM 939 C C . ASP A 1 117 ? -11.941 0.131 -6.023 1.00 97.75 117 ASP A C 1
ATOM 941 O O . ASP A 1 117 ? -11.021 -0.499 -5.494 1.00 97.75 117 ASP A O 1
ATOM 945 N N . GLN A 1 118 ? -11.962 0.396 -7.328 1.00 97.94 118 GLN A N 1
ATOM 946 C CA . GLN A 1 118 ? -10.839 0.152 -8.226 1.00 97.94 118 GLN A CA 1
ATOM 947 C C . GLN A 1 118 ? -9.657 1.039 -7.831 1.00 97.94 118 GLN A C 1
ATOM 949 O O . GLN A 1 118 ? -9.790 2.251 -7.665 1.00 97.94 118 GLN A O 1
ATOM 954 N N . GLN A 1 119 ? -8.486 0.433 -7.671 1.00 97.50 119 GLN A N 1
ATOM 955 C CA . GLN A 1 119 ? -7.240 1.119 -7.353 1.00 97.50 119 GLN A CA 1
ATOM 956 C C . GLN A 1 119 ? -6.208 0.832 -8.434 1.00 97.50 119 GLN A C 1
ATOM 958 O O . GLN A 1 119 ? -6.086 -0.293 -8.912 1.00 97.50 119 GLN A O 1
ATOM 963 N N . THR A 1 120 ? -5.440 1.854 -8.807 1.00 96.44 120 THR A N 1
ATOM 964 C CA . THR A 1 120 ? -4.298 1.659 -9.702 1.00 96.44 120 THR A CA 1
ATOM 965 C C . THR A 1 120 ? -3.154 0.943 -8.992 1.00 96.44 120 THR A C 1
ATOM 967 O O . THR A 1 120 ? -3.044 1.023 -7.767 1.00 96.44 120 THR A O 1
ATOM 970 N N . ALA A 1 121 ? -2.277 0.291 -9.752 1.00 95.75 121 ALA A N 1
ATOM 971 C CA . ALA A 1 121 ? -1.043 -0.295 -9.245 1.00 95.75 121 ALA A CA 1
ATOM 972 C C . ALA A 1 121 ? -0.188 0.736 -8.477 1.00 95.75 121 ALA A C 1
ATOM 974 O O . ALA A 1 121 ? -0.301 1.952 -8.671 1.00 95.75 121 ALA A O 1
ATOM 975 N N . GLY A 1 122 ? 0.672 0.241 -7.591 1.00 95.06 122 GLY A N 1
ATOM 976 C CA . GLY A 1 122 ? 1.632 1.029 -6.824 1.00 95.06 122 GLY A CA 1
ATOM 977 C C . GLY A 1 122 ? 1.543 0.818 -5.314 1.00 95.06 122 GLY A C 1
ATOM 978 O O . GLY A 1 122 ? 0.760 0.013 -4.803 1.00 95.06 122 GLY A O 1
ATOM 979 N N . TYR A 1 123 ? 2.361 1.578 -4.591 1.00 95.69 123 TYR A N 1
ATOM 980 C CA . TYR A 1 123 ? 2.303 1.678 -3.136 1.00 95.69 123 TYR A CA 1
ATOM 981 C C . TYR A 1 123 ? 1.146 2.588 -2.723 1.00 95.69 123 TYR A C 1
ATOM 983 O O . TYR A 1 123 ? 1.073 3.748 -3.133 1.00 95.69 123 TYR A O 1
ATOM 991 N N . LYS A 1 124 ? 0.231 2.072 -1.906 1.00 97.31 124 LYS A N 1
ATOM 992 C CA . LYS A 1 124 ? -0.976 2.774 -1.467 1.00 97.31 124 LYS A CA 1
ATOM 993 C C . LYS A 1 124 ? -1.038 2.855 0.050 1.00 97.31 124 LYS A C 1
ATOM 995 O O . LYS A 1 124 ? -0.430 2.070 0.778 1.00 97.31 124 LYS A O 1
ATOM 1000 N N . SER A 1 125 ? -1.813 3.818 0.534 1.00 97.62 125 SER A N 1
ATOM 1001 C CA . SER A 1 125 ? -2.085 3.976 1.957 1.00 97.62 125 SER A CA 1
ATOM 1002 C C . SER A 1 125 ? -3.503 4.474 2.183 1.00 97.62 125 SER A C 1
ATOM 1004 O O . SER A 1 125 ? -4.054 5.205 1.361 1.00 97.62 125 SER A O 1
ATOM 1006 N N . ILE A 1 126 ? -4.096 4.068 3.300 1.00 98.12 126 ILE A N 1
ATOM 1007 C CA . ILE A 1 126 ? -5.388 4.572 3.755 1.00 98.12 126 ILE A CA 1
ATOM 1008 C C . ILE A 1 126 ? -5.373 4.753 5.268 1.00 98.12 126 ILE A C 1
ATOM 1010 O O . ILE A 1 126 ? -4.788 3.949 5.994 1.00 98.12 126 ILE A O 1
ATOM 1014 N N . GLN A 1 127 ? -5.997 5.823 5.753 1.00 98.25 127 GLN A N 1
ATOM 1015 C CA . GLN A 1 127 ? -6.086 6.099 7.183 1.00 98.25 127 GLN A CA 1
ATOM 1016 C C . GLN A 1 127 ? -7.396 5.578 7.762 1.00 98.25 127 GLN A C 1
ATOM 1018 O O . GLN A 1 127 ? -8.454 5.687 7.145 1.00 98.25 127 GLN A O 1
ATOM 1023 N N . TRP A 1 128 ? -7.327 5.080 8.993 1.00 98.19 128 TRP A N 1
ATOM 1024 C CA . TRP A 1 128 ? -8.500 4.832 9.817 1.00 98.19 128 TRP A CA 1
ATOM 1025 C C . TRP A 1 128 ? -8.441 5.672 11.086 1.00 98.19 128 TRP A C 1
ATOM 1027 O O . TRP A 1 128 ? -7.450 5.646 11.810 1.00 98.19 128 TRP A O 1
ATOM 1037 N N . ASN A 1 129 ? -9.526 6.390 11.365 1.00 97.56 129 ASN A N 1
ATOM 1038 C CA . ASN A 1 129 ? -9.683 7.314 12.489 1.00 97.56 129 ASN A CA 1
ATOM 1039 C C . ASN A 1 129 ? -10.509 6.723 13.649 1.00 97.56 129 ASN A C 1
ATOM 1041 O O . ASN A 1 129 ? -11.199 7.459 14.353 1.00 97.56 129 ASN A O 1
ATOM 1045 N N . ALA A 1 130 ? -10.483 5.396 13.822 1.00 97.44 130 ALA A N 1
ATOM 1046 C CA . ALA A 1 130 ? -11.236 4.684 14.858 1.00 97.44 130 ALA A CA 1
ATOM 1047 C C . ALA A 1 130 ? -12.757 4.945 14.829 1.00 97.44 130 ALA A C 1
ATOM 1049 O O . ALA A 1 130 ? -13.397 5.054 15.879 1.00 97.44 130 ALA A O 1
ATOM 1050 N N . THR A 1 131 ? -13.352 5.035 13.637 1.00 97.88 131 THR A N 1
ATOM 1051 C CA . THR A 1 131 ? -14.807 5.176 13.458 1.00 97.88 131 THR A CA 1
ATOM 1052 C C . THR A 1 131 ? -15.435 3.954 12.791 1.00 97.88 131 THR A C 1
ATOM 1054 O O . THR A 1 131 ? -14.755 3.206 12.085 1.00 97.88 131 THR A O 1
ATOM 1057 N N . ASN A 1 132 ? -16.729 3.731 13.015 1.00 97.50 132 ASN A N 1
ATOM 1058 C CA . ASN A 1 132 ? -17.532 2.750 12.283 1.00 97.50 132 ASN A CA 1
ATOM 1059 C C . ASN A 1 132 ? -18.104 3.343 10.974 1.00 97.50 132 ASN A C 1
ATOM 1061 O O . ASN A 1 132 ? -17.930 4.529 10.699 1.00 97.50 132 ASN A O 1
ATOM 1065 N N . ASN A 1 133 ? -18.849 2.547 10.200 1.00 95.31 133 ASN A N 1
ATOM 1066 C CA . ASN A 1 133 ? -19.507 2.986 8.951 1.00 95.31 133 ASN A CA 1
ATOM 1067 C C . ASN A 1 133 ? -20.478 4.179 9.099 1.00 95.31 133 ASN A C 1
ATOM 1069 O O . ASN A 1 133 ? -20.841 4.800 8.106 1.00 95.31 133 ASN A O 1
ATOM 1073 N N . THR A 1 134 ? -20.918 4.508 10.317 1.00 96.38 134 THR A N 1
ATOM 1074 C CA . THR A 1 134 ? -21.779 5.675 10.600 1.00 96.38 134 THR A CA 1
ATOM 1075 C C . THR A 1 134 ? -20.991 6.896 11.089 1.00 96.38 134 THR A C 1
ATOM 1077 O O . THR A 1 134 ? -21.583 7.887 11.508 1.00 96.38 134 THR A O 1
ATOM 1080 N N . GLY A 1 135 ? -19.655 6.828 11.083 1.00 95.31 135 GLY A N 1
ATOM 1081 C CA . GLY A 1 135 ? -18.767 7.882 11.581 1.00 95.31 135 GLY A CA 1
ATOM 1082 C C . GLY A 1 135 ? -18.647 7.944 13.108 1.00 95.31 135 GLY A C 1
ATOM 1083 O O . GLY A 1 135 ? -17.981 8.831 13.639 1.00 95.31 135 GLY A O 1
ATOM 1084 N N . GLN A 1 136 ? -19.258 7.011 13.843 1.00 97.25 136 GLN A N 1
ATOM 1085 C CA . GLN A 1 136 ? -19.194 6.983 15.304 1.00 97.25 136 GLN A CA 1
ATOM 1086 C C . GLN A 1 136 ? -17.883 6.360 15.779 1.00 97.25 136 GLN A C 1
ATOM 1088 O O . GLN A 1 136 ? -17.450 5.330 15.262 1.00 97.25 136 GLN A O 1
ATOM 1093 N N . SER A 1 137 ? -17.274 6.960 16.800 1.00 96.81 137 SER A N 1
ATOM 1094 C CA . SER A 1 137 ? -16.062 6.436 17.431 1.00 96.81 137 SER A CA 1
ATOM 1095 C C . SER A 1 137 ? -16.276 5.050 18.041 1.00 96.81 137 SER A C 1
ATOM 1097 O O . SER A 1 137 ? -17.235 4.832 18.777 1.00 96.81 137 SER A O 1
ATOM 1099 N N . VAL A 1 138 ? -15.328 4.143 17.816 1.00 97.25 138 VAL A N 1
ATOM 1100 C CA . VAL A 1 138 ? -15.333 2.792 18.398 1.00 97.25 138 VAL A CA 1
ATOM 1101 C C . VAL A 1 138 ? -14.559 2.743 19.719 1.00 97.25 138 VAL A C 1
ATOM 1103 O O . VAL A 1 138 ? -13.791 3.657 20.033 1.00 97.25 138 VAL A O 1
ATOM 1106 N N . SER A 1 139 ? -14.769 1.702 20.523 1.00 96.31 139 SER A N 1
ATOM 1107 C CA . SER A 1 139 ? -14.118 1.534 21.833 1.00 96.31 139 SER A CA 1
ATOM 1108 C C . SER A 1 139 ? -12.653 1.104 21.714 1.00 96.31 139 SER A C 1
ATOM 1110 O O . SER A 1 139 ? -12.272 0.440 20.755 1.00 96.31 139 SER A O 1
ATOM 1112 N N . THR A 1 140 ? -11.831 1.424 22.713 1.00 97.12 140 THR A N 1
ATOM 1113 C CA . THR A 1 140 ? -10.481 0.857 22.890 1.00 97.12 140 THR A CA 1
ATOM 1114 C C . THR A 1 140 ? -10.509 -0.668 22.789 1.00 97.12 140 THR A C 1
ATOM 1116 O O . THR A 1 140 ? -11.403 -1.305 23.349 1.00 97.12 140 THR A O 1
ATOM 1119 N N . GLY A 1 141 ? -9.540 -1.264 22.094 1.00 96.75 141 GLY A N 1
ATOM 1120 C CA . GLY A 1 141 ? -9.492 -2.715 21.939 1.00 96.75 141 GLY A CA 1
ATOM 1121 C C . GLY A 1 141 ? -8.646 -3.205 20.772 1.00 96.75 141 GLY A C 1
ATOM 1122 O O . GLY A 1 141 ? -7.971 -2.437 20.083 1.00 96.75 141 GLY A O 1
ATOM 1123 N N . LEU A 1 142 ? -8.690 -4.520 20.571 1.00 97.94 142 LEU A N 1
ATOM 1124 C CA . LEU A 1 142 ? -8.069 -5.202 19.442 1.00 97.94 142 LEU A CA 1
ATOM 1125 C C . LEU A 1 142 ? -9.045 -5.233 18.260 1.00 97.94 142 LEU A C 1
ATOM 1127 O O . LEU A 1 142 ? -10.212 -5.586 18.423 1.00 97.94 142 LEU A O 1
ATOM 1131 N N . TYR A 1 143 ? -8.538 -4.902 17.079 1.00 98.31 143 TYR A N 1
ATOM 1132 C CA . TYR A 1 143 ? -9.266 -4.932 15.817 1.00 98.31 143 TYR A CA 1
ATOM 1133 C C . TYR A 1 143 ? -8.484 -5.736 14.785 1.00 98.31 143 TYR A C 1
ATOM 1135 O O . TYR A 1 143 ? -7.251 -5.808 14.831 1.00 98.31 143 TYR A O 1
ATOM 1143 N N . LEU A 1 144 ? -9.202 -6.319 13.832 1.00 98.62 144 LEU A N 1
ATOM 1144 C CA . LEU A 1 144 ? -8.630 -6.953 12.652 1.00 98.62 144 LEU A CA 1
ATOM 1145 C C . LEU A 1 144 ? -8.906 -6.079 11.433 1.00 98.62 144 LEU A C 1
ATOM 1147 O O . LEU A 1 144 ? -9.958 -5.460 11.338 1.00 98.62 144 LEU A O 1
ATOM 1151 N N . TYR A 1 145 ? -7.985 -6.045 10.484 1.00 98.50 145 TYR A N 1
ATOM 1152 C CA . TYR A 1 145 ? -8.201 -5.435 9.179 1.00 98.50 145 TYR A CA 1
ATOM 1153 C C . TYR A 1 145 ? -7.801 -6.427 8.099 1.00 98.50 145 TYR A C 1
ATOM 1155 O O . TYR A 1 145 ? -6.782 -7.112 8.216 1.00 98.50 145 TYR A O 1
ATOM 1163 N N . THR A 1 146 ? -8.639 -6.535 7.075 1.00 98.69 146 THR A N 1
ATOM 1164 C CA . THR A 1 146 ? -8.440 -7.441 5.945 1.00 98.69 146 THR A CA 1
ATOM 1165 C C . THR A 1 146 ? -8.434 -6.639 4.664 1.00 98.69 146 THR A C 1
ATOM 1167 O O . THR A 1 146 ? -9.319 -5.807 4.481 1.00 98.69 146 THR A O 1
ATOM 1170 N N . ILE A 1 147 ? -7.463 -6.918 3.798 1.00 98.69 147 ILE A N 1
ATOM 1171 C CA . ILE A 1 147 ? -7.480 -6.499 2.399 1.00 98.69 147 ILE A CA 1
ATOM 1172 C C . ILE A 1 147 ? -7.880 -7.682 1.518 1.00 98.69 147 ILE A C 1
ATOM 1174 O O . ILE A 1 147 ? -7.418 -8.804 1.748 1.00 98.69 147 ILE A O 1
ATOM 1178 N N . GLU A 1 148 ? -8.709 -7.416 0.518 1.00 98.50 148 GLU A N 1
ATOM 1179 C CA . GLU A 1 148 ? -9.007 -8.298 -0.608 1.00 98.50 148 GLU A CA 1
ATOM 1180 C C . GLU A 1 148 ? -8.724 -7.529 -1.904 1.00 98.50 148 GLU A C 1
ATOM 1182 O O . GLU A 1 148 ? -9.225 -6.419 -2.076 1.00 98.50 148 GLU A O 1
ATOM 1187 N N . ALA A 1 149 ? -7.891 -8.097 -2.777 1.00 97.44 149 ALA A N 1
ATOM 1188 C CA . ALA A 1 149 ? -7.557 -7.563 -4.099 1.00 97.44 149 ALA A CA 1
ATOM 1189 C C . ALA A 1 149 ? -7.379 -8.744 -5.066 1.00 97.44 149 ALA A C 1
ATOM 1191 O O . ALA A 1 149 ? -6.428 -9.519 -4.935 1.00 97.44 149 ALA A O 1
ATOM 1192 N N . GLY A 1 150 ? -8.330 -8.953 -5.977 1.00 92.50 150 GLY A N 1
ATOM 1193 C CA . GLY A 1 150 ? -8.356 -10.142 -6.833 1.00 92.50 150 GLY A CA 1
ATOM 1194 C C . GLY A 1 150 ? -8.339 -11.450 -6.024 1.00 92.50 150 GLY A C 1
ATOM 1195 O O . GLY A 1 150 ? -9.251 -11.743 -5.252 1.00 92.50 150 GLY A O 1
ATOM 1196 N N . LYS A 1 151 ? -7.278 -12.254 -6.188 1.00 95.00 151 LYS A N 1
ATOM 1197 C CA . LYS A 1 151 ? -7.051 -13.501 -5.420 1.00 95.00 151 LYS A CA 1
ATOM 1198 C C . LYS A 1 151 ? -6.273 -13.288 -4.119 1.00 95.00 151 LYS A C 1
ATOM 1200 O O . LYS A 1 151 ? -6.165 -14.216 -3.315 1.00 95.00 151 LYS A O 1
ATOM 1205 N N . PHE A 1 152 ? -5.686 -12.111 -3.922 1.00 97.56 152 PHE A N 1
ATOM 1206 C CA . PHE A 1 152 ? -4.924 -11.799 -2.726 1.00 97.56 152 PHE A CA 1
ATOM 1207 C C . PHE A 1 152 ? -5.866 -11.443 -1.578 1.00 97.56 152 PHE A C 1
ATOM 1209 O O . PHE A 1 152 ? -6.701 -10.546 -1.689 1.00 97.56 152 PHE A O 1
ATOM 1216 N N . ARG A 1 153 ? -5.698 -12.131 -0.446 1.00 98.19 153 ARG A N 1
ATOM 1217 C CA . ARG A 1 153 ? -6.381 -11.816 0.807 1.00 98.19 153 ARG A CA 1
ATOM 1218 C C . ARG A 1 153 ? -5.397 -11.904 1.958 1.00 98.19 153 ARG A C 1
ATOM 1220 O O . ARG A 1 153 ? -4.752 -12.934 2.150 1.00 98.19 153 ARG A O 1
ATOM 1227 N N . GLN A 1 154 ? -5.303 -10.842 2.750 1.00 98.38 154 GLN A N 1
ATOM 1228 C CA . GLN A 1 154 ? -4.456 -10.821 3.939 1.00 98.38 154 GLN A CA 1
ATOM 1229 C C . GLN A 1 154 ? -5.167 -10.119 5.089 1.00 98.38 154 GLN A C 1
ATOM 1231 O O . GLN A 1 154 ? -5.730 -9.041 4.919 1.00 98.38 154 GLN A O 1
ATOM 1236 N N . THR A 1 155 ? -5.101 -10.724 6.273 1.00 98.31 155 THR A N 1
ATOM 1237 C CA . THR A 1 155 ? -5.661 -10.174 7.510 1.00 98.31 155 THR A CA 1
ATOM 1238 C C . THR A 1 155 ? -4.542 -9.898 8.506 1.00 98.31 155 THR A C 1
ATOM 1240 O O . THR A 1 155 ? -3.635 -10.713 8.683 1.00 98.31 155 THR A O 1
ATOM 1243 N N . LYS A 1 156 ? -4.611 -8.752 9.180 1.00 98.44 156 LYS A N 1
ATOM 1244 C CA . LYS A 1 156 ? -3.693 -8.345 10.247 1.00 98.44 156 LYS A CA 1
ATOM 1245 C C . LYS A 1 156 ? -4.469 -7.753 11.423 1.00 98.44 156 LYS A C 1
ATOM 1247 O O . LYS A 1 156 ? -5.664 -7.492 11.322 1.00 98.44 156 LYS A O 1
ATOM 1252 N N . LYS A 1 157 ? -3.788 -7.578 12.558 1.00 97.62 157 LYS A N 1
ATOM 1253 C CA . LYS A 1 157 ? -4.368 -7.058 13.805 1.00 97.62 157 LYS A CA 1
ATOM 1254 C C . LYS A 1 157 ? -3.766 -5.709 14.191 1.00 97.62 157 LYS A C 1
ATOM 1256 O O . LYS A 1 157 ? -2.582 -5.475 13.954 1.00 97.62 157 LYS A O 1
ATOM 1261 N N . MET A 1 158 ? -4.557 -4.862 14.837 1.00 97.69 158 MET A N 1
ATOM 1262 C CA . MET A 1 158 ? -4.146 -3.554 15.356 1.00 97.69 158 MET A CA 1
ATOM 1263 C C . MET A 1 158 ? -4.830 -3.245 16.688 1.00 97.69 158 MET A C 1
ATOM 1265 O O . MET A 1 158 ? -5.920 -3.744 16.959 1.00 97.69 158 MET A O 1
ATOM 1269 N N . VAL A 1 159 ? -4.183 -2.435 17.523 1.00 98.19 159 VAL A N 1
ATOM 1270 C CA . VAL A 1 159 ? -4.638 -2.103 18.877 1.00 98.19 159 VAL A CA 1
ATOM 1271 C C . VAL A 1 159 ? -4.946 -0.614 18.958 1.00 98.19 159 VAL A C 1
ATOM 1273 O O . VAL A 1 159 ? -4.049 0.217 18.833 1.00 98.19 159 VAL A O 1
ATOM 1276 N N . LEU A 1 160 ? -6.212 -0.283 19.198 1.00 97.94 160 LEU A N 1
ATOM 1277 C CA . LEU A 1 160 ? -6.640 1.076 19.510 1.00 97.94 160 LEU A CA 1
ATOM 1278 C C . LEU A 1 160 ? -6.450 1.318 21.005 1.00 97.94 160 LEU A C 1
ATOM 1280 O O . LEU A 1 160 ? -7.032 0.590 21.810 1.00 97.94 160 LEU A O 1
ATOM 1284 N N . MET A 1 161 ? -5.689 2.351 21.360 1.00 94.88 161 MET A N 1
ATOM 1285 C CA . MET A 1 161 ? -5.593 2.904 22.711 1.00 94.88 161 MET A CA 1
ATOM 1286 C C . MET A 1 161 ? -6.141 4.330 22.695 1.00 94.88 161 MET A C 1
ATOM 1288 O O . MET A 1 161 ? -5.762 5.103 21.826 1.00 94.88 161 MET A O 1
ATOM 1292 N N . LYS A 1 162 ? -7.040 4.670 23.619 1.00 80.25 162 LYS A N 1
ATOM 1293 C CA . LYS A 1 162 ? -7.558 6.035 23.788 1.00 80.25 162 LYS A CA 1
ATOM 1294 C C . LYS A 1 162 ? -7.003 6.658 25.050 1.00 80.25 162 LYS A C 1
ATOM 1296 O O . LYS A 1 162 ? -6.882 5.902 26.040 1.00 80.25 162 LYS A O 1
#

Sequence (162 aa):
LVWLNFVHNQLTGEIPSSICNMDMNWSDPNNFNISENQLCPPYPECIEEYVGDQDTTNCVQVSILDETFPLIYRLHSAYPNPFNPVTTLNYDLPENELVNITIYDMMGRVVNTLINDQQTAGYKSIQWNATNNTGQSVSTGLYLYTIEAGKFRQTKKMVLMK

Organism: NCBI:txid408172

InterPro domains:
  IPR026444 Secretion system, C-terminal sorting domain [PF18962] (78-160)
  IPR026444 Secretion system, C-terminal sorting domain [TIGR04183] (79-159)
  IPR032675 Leucine-rich repeat domain superfamily [G3DSA:3.80.10.10] (1-64)

Secondary structure (DSSP, 8-state):
---EE-TT---EEEPPGGGGGSS--TT-TTSEE--SBEEESPPPTTTGGG---B--TTS-----------SS-EEPPPBSSSBSS-EEEEEEESS-EEEEEEEE-TT--EEEEEEEEEE-SEEEEEEE-SB-TTSPBPPSEEEEEEEEETTEEEEEEEEE--